Protein AF-A0A5Q4GPG6-F1 (afdb_monomer)

Nearest PDB structures (foldseek):
  8tpy-assembly1_D  TM=3.094E-01  e=1.870E-01  Homo sapiens
  1d6n-assembly1_B  TM=3.369E-01  e=7.215E-01  Homo sapiens
  6acs-assembly1_A  TM=2.817E-01  e=6.021E+00  Acinetobacter baumannii

Solvent-accessible surface area (backbone atoms only — not compa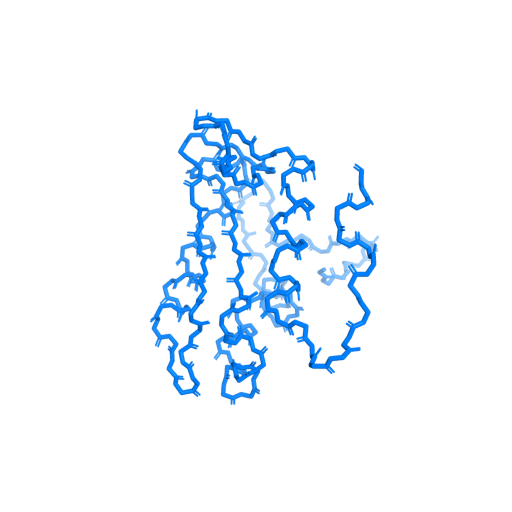rable to full-atom values): 8303 Å² total; per-residue (Å²): 120,60,69,34,98,87,71,44,74,45,65,49,46,42,91,88,78,66,51,67,35,61,68,47,46,51,50,36,45,78,74,68,34,61,54,55,51,47,69,79,39,33,81,75,50,26,77,81,38,45,62,67,47,75,47,50,37,10,72,48,24,80,79,56,56,41,64,57,49,53,57,38,48,59,47,42,73,66,36,61,79,44,52,28,64,58,47,79,45,72,36,86,82,26,39,65,88,39,73,38,72,22,93,89,43,87,96,37,68,43,48,74,68,55,50,50,50,51,52,50,49,56,51,62,78,66,53,60,91,88,59,88,64,83,66,69,89,71,127

Secondary structure (DSSP, 8-state):
-PBPTTSSBPPSB-TTT--B-HHHHHHHHHHT-HHHHHHHHHHHHHHHHTTT-EEEEETT-TT-THHHHHHHHHHHHH--SS----EEEEETT--TT---B-SSSTTSBPPHHHHHHHHHHHHHHTPPTT---TTTT--

Structure (mmCIF, N/CA/C/O backbone):
data_AF-A0A5Q4GPG6-F1
#
_entry.id   AF-A0A5Q4GPG6-F1
#
loop_
_atom_site.group_PDB
_atom_site.id
_atom_site.type_symbol
_atom_site.label_atom_id
_atom_site.label_alt_id
_atom_site.label_comp_id
_atom_site.label_asym_id
_atom_site.label_entity_id
_atom_site.label_seq_id
_atom_site.pdbx_PDB_ins_code
_atom_site.Cartn_x
_atom_site.Cartn_y
_atom_site.Cartn_z
_atom_site.occupancy
_atom_site.B_iso_or_equiv
_atom_site.auth_seq_id
_atom_site.auth_comp_id
_atom_site.auth_asym_id
_atom_site.auth_atom_id
_atom_site.pdbx_PDB_model_num
ATOM 1 N N . GLY A 1 1 ? -15.972 -6.611 5.779 1.00 84.06 1 GLY A N 1
ATOM 2 C CA . GLY A 1 1 ? -15.976 -7.118 7.164 1.00 84.06 1 GLY A CA 1
ATOM 3 C C . GLY A 1 1 ? -17.121 -8.089 7.374 1.00 84.06 1 GLY A C 1
ATOM 4 O O . GLY A 1 1 ? -17.923 -8.236 6.453 1.00 84.06 1 GLY A O 1
ATOM 5 N N . PRO A 1 2 ? -17.203 -8.740 8.542 1.00 95.31 2 PRO A N 1
ATOM 6 C CA . PRO A 1 2 ? -18.364 -9.547 8.889 1.00 95.31 2 PRO A CA 1
ATOM 7 C C . PRO A 1 2 ? -19.614 -8.656 8.950 1.00 95.31 2 PRO A C 1
ATOM 9 O O . PRO A 1 2 ? -19.525 -7.459 9.234 1.00 95.31 2 PRO A O 1
ATOM 12 N N . VAL A 1 3 ? -20.772 -9.231 8.635 1.00 95.12 3 VAL A N 1
ATOM 13 C CA . VAL A 1 3 ? -22.070 -8.546 8.719 1.00 95.12 3 VAL A CA 1
ATOM 14 C C . VAL A 1 3 ? -22.633 -8.766 10.125 1.00 95.12 3 VAL A C 1
ATOM 16 O O . VAL A 1 3 ? -22.530 -9.867 10.667 1.00 95.12 3 VAL A O 1
ATOM 19 N N . GLY A 1 4 ? -23.149 -7.708 10.745 1.00 93.56 4 GLY A N 1
ATOM 20 C CA . GLY A 1 4 ? -23.811 -7.749 12.044 1.00 93.56 4 GLY A CA 1
ATOM 21 C C . GLY A 1 4 ? -25.232 -8.306 11.957 1.00 93.56 4 GLY A C 1
ATOM 22 O O . GLY A 1 4 ? -25.798 -8.457 10.874 1.00 93.56 4 GLY A O 1
ATOM 23 N N . ASP A 1 5 ? -25.826 -8.583 13.116 1.00 94.12 5 ASP A N 1
ATOM 24 C CA . ASP A 1 5 ? -27.183 -9.143 13.210 1.00 94.12 5 ASP A CA 1
ATOM 25 C C . ASP A 1 5 ? -28.267 -8.182 12.685 1.00 94.12 5 ASP A C 1
ATOM 27 O O . ASP A 1 5 ? -29.369 -8.602 12.338 1.00 94.12 5 ASP A O 1
ATOM 31 N N . ASP A 1 6 ? -27.950 -6.889 12.597 1.00 94.31 6 ASP A N 1
ATOM 32 C CA . ASP A 1 6 ? -28.794 -5.834 12.033 1.00 94.31 6 ASP A CA 1
ATOM 33 C C . ASP A 1 6 ? -28.669 -5.697 10.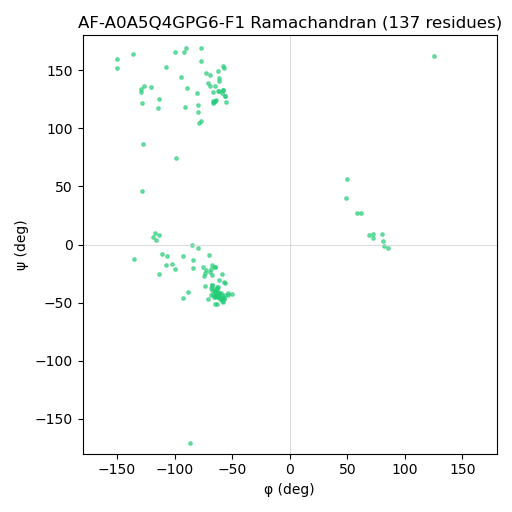502 1.00 94.31 6 ASP A C 1
ATOM 35 O O . ASP A 1 6 ? -29.343 -4.863 9.894 1.00 94.31 6 ASP A O 1
ATOM 39 N N . GLY A 1 7 ? -27.823 -6.517 9.871 1.00 96.25 7 GLY A N 1
ATOM 40 C CA . GLY A 1 7 ? -27.557 -6.502 8.434 1.00 96.25 7 GLY A CA 1
ATOM 41 C C . GLY A 1 7 ? -26.538 -5.453 7.975 1.00 96.25 7 GLY A C 1
ATOM 42 O O . GLY A 1 7 ? -26.227 -5.408 6.783 1.00 96.25 7 GLY A O 1
ATOM 43 N N . TYR A 1 8 ? -25.989 -4.634 8.877 1.00 95.62 8 TYR A N 1
ATOM 44 C CA . TYR A 1 8 ? -24.942 -3.656 8.564 1.00 95.62 8 TYR A CA 1
ATOM 45 C C . TYR A 1 8 ? -23.539 -4.246 8.776 1.00 95.62 8 TYR A C 1
ATOM 47 O O . TYR A 1 8 ? -23.392 -5.304 9.388 1.00 95.62 8 TYR A O 1
ATOM 55 N N . PRO A 1 9 ? -22.463 -3.612 8.266 1.00 95.00 9 PRO A N 1
ATOM 56 C CA . PRO A 1 9 ? -21.107 -4.024 8.609 1.00 95.00 9 PRO A CA 1
ATOM 57 C C . PRO A 1 9 ? -20.906 -4.004 10.125 1.00 95.00 9 PRO A C 1
ATOM 59 O O . PRO A 1 9 ? -21.161 -2.989 10.773 1.00 95.00 9 PRO A O 1
ATOM 62 N N . ARG A 1 10 ? -20.417 -5.113 10.684 1.00 95.25 10 ARG A N 1
ATOM 63 C CA . ARG A 1 10 ? -20.100 -5.181 12.108 1.00 95.25 10 ARG A CA 1
ATOM 64 C C . ARG A 1 10 ? -18.963 -4.187 12.409 1.00 95.25 10 ARG A C 1
ATOM 66 O O . ARG A 1 10 ? -17.921 -4.259 11.745 1.00 95.25 10 ARG A O 1
ATOM 73 N N . PRO A 1 11 ? -19.143 -3.246 13.352 1.00 94.69 11 PRO A N 1
ATOM 74 C CA . PRO A 1 11 ? -18.125 -2.251 13.661 1.00 94.69 11 PRO A CA 1
ATOM 75 C C . PRO A 1 11 ? -1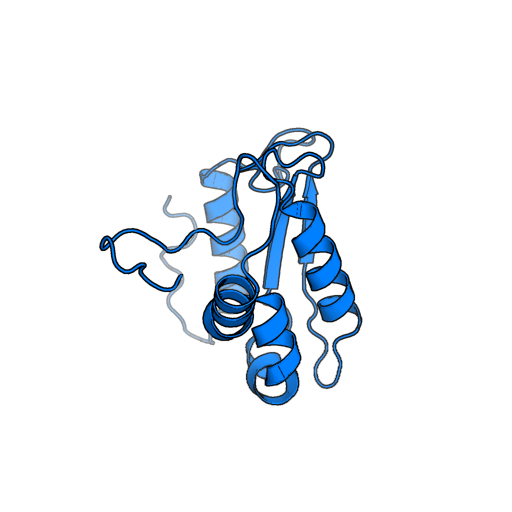6.924 -2.907 14.351 1.00 94.69 11 PRO A C 1
ATOM 77 O O . PRO A 1 11 ? -17.082 -3.726 15.250 1.00 94.69 11 PRO A O 1
ATOM 80 N N . ILE A 1 12 ? -15.710 -2.526 13.950 1.00 95.62 12 ILE A N 1
ATOM 81 C CA . ILE A 1 12 ? -14.460 -3.038 14.540 1.00 95.62 12 ILE A CA 1
ATOM 82 C C . ILE A 1 12 ? -14.165 -2.428 15.921 1.00 95.62 12 ILE A C 1
ATOM 84 O O . ILE A 1 12 ? -13.409 -2.994 16.707 1.00 95.62 12 ILE A O 1
ATOM 88 N N . TRP A 1 13 ? -14.776 -1.292 16.254 1.00 95.56 13 TRP A N 1
ATOM 89 C CA . TRP A 1 13 ? -14.732 -0.717 17.594 1.00 95.56 13 TRP A CA 1
ATOM 90 C C . TRP A 1 13 ? -16.006 0.075 17.893 1.00 95.56 13 TRP A C 1
ATOM 92 O O . TRP A 1 13 ? -16.717 0.522 16.994 1.00 95.56 13 TRP A O 1
ATOM 102 N N . ASN A 1 14 ? -16.284 0.288 19.174 1.00 95.56 14 ASN A N 1
ATOM 103 C CA . ASN A 1 14 ? -17.333 1.192 19.623 1.00 95.56 14 ASN A CA 1
ATOM 104 C C . ASN A 1 14 ? -16.831 2.645 19.562 1.00 95.56 14 ASN A C 1
ATOM 106 O O . ASN A 1 14 ? -15.860 2.991 20.232 1.00 95.56 14 ASN A O 1
ATOM 110 N N . HIS A 1 15 ? -17.487 3.500 18.775 1.00 92.81 15 HIS A N 1
ATOM 111 C CA . HIS A 1 15 ? -17.036 4.877 18.530 1.00 92.81 15 HIS A CA 1
ATOM 112 C C . HIS A 1 15 ? -17.124 5.798 19.762 1.00 92.81 15 HIS A C 1
ATOM 114 O O . HIS A 1 15 ? -16.442 6.817 19.800 1.00 92.81 15 HIS A O 1
ATOM 120 N N . GLU A 1 16 ? -17.945 5.457 20.758 1.00 96.19 16 GLU A N 1
ATOM 121 C CA . GLU A 1 16 ? -18.108 6.240 21.988 1.00 96.19 16 GLU A CA 1
ATOM 122 C C . GLU A 1 16 ? -17.094 5.836 23.062 1.00 96.19 16 GLU A C 1
ATOM 124 O O . GLU A 1 16 ? -16.553 6.686 23.766 1.00 96.19 16 GLU A O 1
ATOM 129 N N . THR A 1 17 ? -16.834 4.533 23.204 1.00 97.00 17 THR A N 1
ATOM 130 C CA . THR A 1 17 ? -16.002 3.990 24.290 1.00 97.00 17 THR A CA 1
ATOM 131 C C . THR A 1 17 ? -14.585 3.631 23.854 1.00 97.00 17 THR A C 1
ATOM 133 O O . THR A 1 17 ? -13.718 3.434 24.703 1.00 97.00 17 THR A O 1
ATOM 136 N N . GLY A 1 18 ? -14.343 3.504 22.548 1.00 95.19 18 GLY A N 1
ATOM 137 C CA . GLY A 1 18 ? -13.078 3.036 21.982 1.00 95.19 18 GLY A CA 1
ATOM 138 C C . GLY A 1 18 ? -12.815 1.537 22.171 1.00 95.19 18 GLY A C 1
ATOM 139 O O . GLY A 1 18 ? -11.732 1.065 21.830 1.00 95.19 18 GLY A O 1
ATOM 140 N N . VAL A 1 19 ? -13.766 0.768 22.716 1.00 97.81 19 VAL A N 1
ATOM 141 C CA . VAL A 1 19 ? -13.604 -0.683 22.893 1.00 97.81 19 VAL A CA 1
ATOM 142 C C . VAL A 1 19 ? -13.539 -1.364 21.528 1.00 97.81 19 VAL A C 1
ATOM 144 O O . VAL A 1 19 ? -14.465 -1.241 20.732 1.00 97.81 19 VAL A O 1
ATOM 147 N N . ILE A 1 20 ? -12.457 -2.102 21.281 1.00 97.06 20 ILE A N 1
ATOM 148 C CA . ILE A 1 20 ? -12.237 -2.867 20.048 1.00 97.06 20 ILE A CA 1
ATOM 149 C C . ILE A 1 20 ? -13.004 -4.191 20.115 1.00 97.06 20 ILE A C 1
ATOM 151 O O . ILE A 1 20 ? -12.852 -4.954 21.073 1.00 97.06 20 ILE A O 1
ATOM 155 N N . ASP A 1 21 ? -13.768 -4.491 19.067 1.00 96.81 21 ASP A N 1
ATOM 156 C CA . ASP A 1 21 ? -14.306 -5.823 18.809 1.00 96.81 21 ASP A CA 1
ATOM 157 C C . ASP A 1 21 ? -13.204 -6.697 18.196 1.00 96.81 21 ASP A C 1
ATOM 159 O O . ASP A 1 21 ? -12.832 -6.570 17.025 1.00 96.81 21 ASP A O 1
ATOM 163 N N . ARG A 1 22 ? -12.662 -7.593 19.025 1.00 96.94 22 ARG A N 1
ATOM 164 C CA . ARG A 1 22 ? -11.558 -8.476 18.639 1.00 96.94 22 ARG A CA 1
ATOM 165 C C . ARG A 1 22 ? -11.956 -9.501 17.587 1.00 96.94 22 ARG A C 1
ATOM 167 O O . ARG A 1 22 ? -11.131 -9.791 16.733 1.00 96.94 22 ARG A O 1
ATOM 174 N N . GLU A 1 23 ? -13.186 -10.006 17.619 1.00 96.44 23 GLU A N 1
ATOM 175 C CA . GLU A 1 23 ? -13.643 -10.991 16.634 1.00 96.44 23 GLU A CA 1
ATOM 176 C C . GLU A 1 23 ? -13.725 -10.337 15.250 1.00 96.44 23 GLU A C 1
ATOM 178 O O . GLU A 1 23 ? -13.242 -10.880 14.256 1.00 96.44 23 GLU A O 1
ATOM 183 N N . THR A 1 24 ? -14.249 -9.108 15.190 1.00 97.06 24 THR A N 1
ATOM 184 C CA . THR A 1 24 ? -14.251 -8.323 13.951 1.00 97.06 24 THR A CA 1
ATOM 185 C C . THR A 1 24 ? -12.831 -8.020 13.474 1.00 97.06 24 THR A C 1
ATOM 187 O O . THR A 1 24 ? -12.541 -8.187 12.290 1.00 97.06 24 THR A O 1
ATOM 190 N N . ALA A 1 25 ? -11.932 -7.602 14.369 1.00 96.56 25 ALA A N 1
ATOM 191 C CA . ALA A 1 25 ? -10.542 -7.324 14.011 1.00 96.56 25 ALA A CA 1
ATOM 192 C C . ALA A 1 25 ? -9.811 -8.573 13.479 1.00 96.56 25 ALA A C 1
ATOM 194 O O . ALA A 1 25 ? -9.098 -8.488 12.479 1.00 96.56 25 ALA A O 1
ATOM 195 N N . GLU A 1 26 ? -10.016 -9.737 14.100 1.00 97.12 26 GLU A N 1
ATOM 196 C CA . GLU A 1 26 ? -9.451 -11.017 13.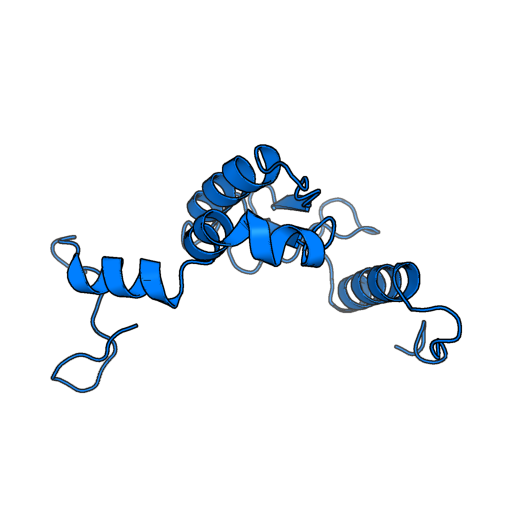657 1.00 97.12 26 GLU A CA 1
ATOM 197 C C . GLU A 1 26 ? -9.992 -11.432 12.288 1.00 97.12 26 GLU A C 1
ATOM 199 O O . GLU A 1 26 ? -9.202 -11.773 11.409 1.00 97.12 26 GLU A O 1
ATOM 204 N N . TYR A 1 27 ? -11.299 -11.283 12.053 1.00 97.12 27 TYR A N 1
ATOM 205 C CA . TYR A 1 27 ? -11.883 -11.506 10.730 1.00 97.12 27 TYR A CA 1
ATOM 206 C C . TYR A 1 27 ? -11.216 -10.616 9.673 1.00 97.12 27 TYR A C 1
ATOM 208 O O . TYR A 1 27 ? -10.871 -11.066 8.582 1.00 97.12 27 TYR A O 1
ATOM 216 N N . TRP A 1 28 ? -11.024 -9.326 9.961 1.00 96.50 28 TRP A N 1
ATOM 217 C CA . TRP A 1 28 ? -10.386 -8.422 9.002 1.00 96.50 28 TRP A CA 1
ATOM 218 C C . TRP A 1 28 ? -8.931 -8.802 8.738 1.00 96.50 28 TRP A C 1
ATOM 220 O O . TRP A 1 28 ? -8.522 -8.801 7.578 1.00 96.50 28 TRP A O 1
ATOM 230 N N . ARG A 1 29 ? -8.184 -9.194 9.776 1.00 96.00 29 ARG A N 1
ATOM 231 C CA . ARG A 1 29 ? -6.819 -9.712 9.631 1.00 96.00 29 ARG A CA 1
ATOM 232 C C . ARG A 1 29 ? -6.778 -10.921 8.696 1.00 96.00 29 ARG A C 1
ATOM 234 O O . ARG A 1 29 ? -5.946 -10.974 7.802 1.00 96.00 29 ARG A O 1
ATOM 241 N N . GLU A 1 30 ? -7.682 -11.876 8.880 1.00 96.44 30 GLU A N 1
ATOM 242 C CA . GLU A 1 30 ? -7.681 -13.134 8.122 1.00 96.44 30 GLU A CA 1
ATOM 243 C C . GLU A 1 30 ? -8.173 -12.978 6.677 1.00 96.44 30 GLU A C 1
ATOM 245 O O . GLU A 1 30 ? -7.765 -13.744 5.803 1.00 96.44 30 GLU A O 1
ATOM 250 N N . HIS A 1 31 ? -9.023 -11.983 6.402 1.00 95.56 31 HIS A N 1
ATOM 251 C CA . HIS A 1 31 ? -9.698 -11.854 5.107 1.00 95.56 31 HIS A CA 1
ATOM 252 C C . HIS A 1 31 ? -9.290 -10.641 4.262 1.00 95.56 31 HIS A C 1
ATOM 254 O O . HIS A 1 31 ? -9.462 -10.684 3.043 1.00 95.56 31 HIS A O 1
ATOM 260 N N . PHE A 1 32 ? -8.798 -9.558 4.867 1.00 95.00 32 PHE A N 1
ATOM 261 C CA . PHE A 1 32 ? -8.594 -8.277 4.176 1.00 95.00 32 PHE A CA 1
ATOM 262 C C . PHE A 1 32 ? -7.251 -7.596 4.465 1.00 95.00 32 PHE A C 1
ATOM 264 O O . PHE A 1 32 ? -6.905 -6.645 3.766 1.00 95.00 32 PHE A O 1
ATOM 271 N N . ASP A 1 33 ? -6.490 -8.045 5.464 1.00 96.44 33 ASP A N 1
ATOM 272 C CA . ASP A 1 33 ? -5.182 -7.468 5.770 1.00 96.44 33 ASP A CA 1
ATOM 273 C C . ASP A 1 33 ? -4.124 -7.954 4.767 1.00 96.44 33 ASP A C 1
ATOM 275 O O . ASP A 1 33 ? -3.655 -9.097 4.799 1.00 96.44 33 ASP A O 1
ATOM 279 N N . LEU A 1 34 ? -3.741 -7.048 3.863 1.00 95.94 34 LEU A N 1
ATOM 280 C CA . LEU A 1 34 ? -2.714 -7.287 2.854 1.00 95.94 34 LEU A CA 1
ATOM 281 C C . LEU A 1 34 ? -1.360 -7.639 3.481 1.00 95.94 34 LEU A C 1
ATOM 283 O O . LEU A 1 34 ? -0.681 -8.536 2.986 1.00 95.94 34 LEU A O 1
ATOM 287 N N . HIS A 1 35 ? -0.960 -6.954 4.553 1.00 96.94 35 HIS A N 1
ATOM 288 C CA . HIS A 1 35 ? 0.322 -7.207 5.203 1.00 96.94 35 HIS A CA 1
ATOM 289 C C . HIS A 1 35 ? 0.337 -8.602 5.828 1.00 96.94 35 HIS A C 1
ATOM 291 O O . HIS A 1 35 ? 1.286 -9.357 5.603 1.00 96.94 35 HIS A O 1
ATOM 297 N N . HIS A 1 36 ? -0.734 -8.986 6.528 1.00 97.69 36 HIS A N 1
ATOM 298 C CA . HIS A 1 36 ? -0.872 -10.346 7.045 1.00 97.69 36 HIS A CA 1
ATOM 299 C C . HIS A 1 36 ? -0.795 -11.384 5.917 1.00 97.69 36 HIS A C 1
ATOM 301 O O . HIS A 1 36 ? 0.020 -12.303 5.989 1.00 97.69 36 HIS A O 1
ATOM 307 N N . HIS A 1 37 ? -1.562 -11.202 4.838 1.00 97.31 37 HIS A N 1
ATOM 308 C CA . HIS A 1 37 ? -1.572 -12.133 3.709 1.00 97.31 37 HIS A CA 1
ATOM 309 C C . HIS A 1 37 ? -0.192 -12.288 3.055 1.00 97.31 37 HIS A C 1
ATOM 311 O O . HIS A 1 37 ? 0.251 -13.406 2.786 1.00 97.31 37 HIS A O 1
ATOM 317 N N . LEU A 1 38 ? 0.505 -11.175 2.807 1.00 97.25 38 LEU A N 1
ATOM 318 C CA . LEU A 1 38 ? 1.837 -11.206 2.211 1.00 97.25 38 LEU A CA 1
ATOM 319 C C . LEU A 1 38 ? 2.830 -11.936 3.114 1.00 97.25 38 LEU A C 1
ATOM 321 O O . LEU A 1 38 ? 3.560 -12.797 2.629 1.00 97.25 38 LEU A O 1
ATOM 325 N N . ARG A 1 39 ? 2.814 -11.651 4.418 1.00 96.38 39 ARG A N 1
ATOM 326 C CA . ARG A 1 39 ? 3.736 -12.255 5.381 1.00 96.38 39 ARG A CA 1
ATOM 327 C C . ARG A 1 39 ? 3.552 -13.765 5.512 1.00 96.38 39 ARG A C 1
ATOM 329 O O . ARG A 1 39 ? 4.537 -14.496 5.505 1.00 96.38 39 ARG A O 1
ATOM 336 N N . GLU A 1 40 ? 2.311 -14.241 5.596 1.00 97.31 40 GLU A N 1
ATOM 337 C CA . GLU A 1 40 ? 2.025 -15.674 5.762 1.00 97.31 40 GLU A CA 1
ATOM 338 C C . GLU A 1 40 ? 2.272 -16.489 4.479 1.00 97.31 40 GLU A C 1
ATOM 340 O O . GLU A 1 40 ? 2.512 -17.696 4.535 1.00 97.31 40 GLU A O 1
ATOM 345 N N . HIS A 1 41 ? 2.215 -15.855 3.303 1.00 97.25 41 HIS A N 1
ATOM 346 C CA . HIS A 1 41 ? 2.243 -16.564 2.020 1.00 97.25 41 HIS A CA 1
ATOM 347 C C . HIS A 1 41 ? 3.432 -16.221 1.121 1.00 97.25 41 HIS A C 1
ATOM 349 O O . HIS A 1 41 ? 3.485 -16.713 -0.012 1.00 97.25 41 HIS A O 1
ATOM 355 N N . TRP A 1 42 ? 4.392 -15.427 1.603 1.00 97.94 42 TRP A N 1
ATOM 356 C CA . TRP A 1 42 ? 5.487 -14.893 0.791 1.00 97.94 42 TRP A CA 1
ATOM 357 C C . TRP A 1 42 ? 6.278 -15.959 0.031 1.00 97.94 42 TRP A C 1
ATOM 359 O O . TRP A 1 42 ? 6.548 -15.793 -1.152 1.00 97.94 42 TRP A O 1
ATOM 369 N N . SER A 1 43 ? 6.572 -17.101 0.654 1.00 97.00 43 SER A N 1
ATOM 370 C CA . SER A 1 43 ? 7.304 -18.199 -0.001 1.00 97.00 43 SER A CA 1
ATOM 371 C C . SER A 1 43 ? 6.611 -18.732 -1.262 1.00 97.00 43 SER A C 1
ATOM 373 O O . SER A 1 43 ? 7.265 -19.265 -2.156 1.00 97.00 43 SER A O 1
ATOM 375 N N . ARG A 1 44 ? 5.284 -18.578 -1.353 1.00 97.69 44 ARG A N 1
ATOM 376 C CA . ARG A 1 44 ? 4.479 -18.985 -2.507 1.00 97.69 44 ARG A CA 1
ATOM 377 C C . ARG A 1 44 ? 4.298 -17.856 -3.518 1.00 97.69 44 ARG A C 1
ATOM 379 O O . ARG A 1 44 ? 4.404 -18.110 -4.710 1.00 97.69 44 ARG A O 1
ATOM 386 N N . ILE A 1 45 ? 3.972 -16.647 -3.059 1.00 97.50 45 ILE A N 1
ATOM 387 C CA . ILE A 1 45 ? 3.554 -15.531 -3.935 1.00 97.50 45 ILE A CA 1
ATOM 388 C C . ILE A 1 45 ? 4.677 -14.532 -4.234 1.00 97.50 45 ILE A C 1
ATOM 390 O O . ILE A 1 45 ? 4.617 -13.816 -5.228 1.00 97.50 45 ILE A O 1
ATOM 394 N N . GLY A 1 46 ? 5.717 -14.490 -3.405 1.00 97.94 46 GLY A N 1
ATOM 395 C CA . GLY A 1 46 ? 6.881 -13.621 -3.561 1.00 97.94 46 GLY A CA 1
ATOM 396 C C . GLY A 1 46 ? 7.560 -13.747 -4.929 1.00 97.94 46 GLY A C 1
ATOM 397 O O . GLY A 1 46 ? 7.837 -12.711 -5.538 1.00 97.94 46 GLY A O 1
ATOM 398 N N . PRO A 1 47 ? 7.758 -14.962 -5.487 1.00 97.62 47 PRO A N 1
ATOM 399 C CA . PRO A 1 47 ? 8.284 -15.126 -6.847 1.00 97.62 47 PRO A CA 1
ATOM 400 C C . PRO A 1 47 ? 7.462 -14.407 -7.922 1.00 97.62 47 PRO A C 1
ATOM 402 O O . PRO A 1 47 ? 8.024 -13.887 -8.885 1.00 97.62 47 PRO A O 1
ATOM 405 N N . ASP A 1 48 ? 6.146 -14.314 -7.733 1.00 96.75 48 ASP A N 1
ATOM 406 C CA . ASP A 1 48 ? 5.252 -13.627 -8.661 1.00 96.75 48 ASP A CA 1
ATOM 407 C C . ASP A 1 48 ? 5.190 -12.117 -8.418 1.00 96.75 48 ASP A C 1
ATOM 409 O O . ASP A 1 48 ? 4.807 -11.380 -9.328 1.00 96.75 48 ASP A O 1
ATOM 413 N N . LEU A 1 49 ? 5.562 -11.639 -7.229 1.00 97.06 49 LEU A N 1
ATOM 414 C CA . LEU A 1 49 ? 5.430 -10.236 -6.819 1.00 97.06 49 LEU A CA 1
ATOM 415 C C . LEU A 1 49 ? 6.753 -9.466 -6.765 1.00 97.06 49 LEU A C 1
ATOM 417 O O . LEU A 1 49 ? 6.725 -8.239 -6.668 1.00 97.06 49 LEU A O 1
ATOM 421 N N . THR A 1 50 ? 7.896 -10.144 -6.877 1.00 96.75 50 THR A N 1
ATOM 422 C CA . THR A 1 50 ? 9.213 -9.497 -6.814 1.00 96.75 50 THR A CA 1
ATOM 423 C C . THR A 1 50 ? 9.358 -8.367 -7.851 1.00 96.75 50 THR A C 1
ATOM 425 O O . THR A 1 50 ? 9.141 -8.531 -9.061 1.00 96.75 50 THR A O 1
ATOM 428 N N . GLY A 1 51 ? 9.664 -7.167 -7.356 1.00 95.81 51 GLY A N 1
ATOM 429 C CA . GLY A 1 51 ? 9.771 -5.930 -8.127 1.00 95.81 51 GLY A CA 1
ATOM 430 C C . GLY A 1 51 ? 8.444 -5.343 -8.622 1.00 95.81 51 GLY A C 1
ATOM 431 O O . GLY A 1 51 ? 8.478 -4.464 -9.482 1.00 95.81 51 GLY A O 1
ATOM 432 N N . LYS A 1 52 ? 7.288 -5.862 -8.182 1.00 95.88 52 LYS A N 1
ATOM 433 C CA . LYS A 1 52 ? 5.960 -5.471 -8.697 1.00 95.88 52 LYS A CA 1
ATOM 434 C C . LYS A 1 52 ? 5.097 -4.695 -7.704 1.00 95.88 52 LYS A C 1
ATOM 436 O O . LYS A 1 52 ? 4.033 -4.220 -8.089 1.00 95.88 52 LYS A O 1
ATOM 441 N N . ILE A 1 53 ? 5.520 -4.576 -6.446 1.00 96.81 53 ILE A N 1
ATOM 442 C CA . ILE A 1 53 ? 4.775 -3.859 -5.404 1.00 96.81 53 ILE A CA 1
ATOM 443 C C . ILE A 1 53 ? 5.230 -2.399 -5.380 1.00 96.81 53 ILE A C 1
ATOM 445 O O . ILE A 1 53 ? 6.403 -2.115 -5.146 1.00 96.81 53 ILE A O 1
ATOM 449 N N . HIS A 1 54 ? 4.293 -1.494 -5.652 1.00 96.06 54 HIS A N 1
ATOM 450 C CA . HIS A 1 54 ? 4.485 -0.047 -5.652 1.00 96.06 54 HIS A CA 1
ATOM 451 C C . HIS A 1 54 ? 3.389 0.564 -4.774 1.00 96.06 54 HIS A C 1
ATOM 453 O O . HIS A 1 54 ? 2.207 0.330 -5.031 1.00 96.06 54 HIS A O 1
ATOM 459 N N . ILE A 1 55 ? 3.770 1.300 -3.734 1.00 96.81 55 ILE A N 1
ATOM 460 C CA . ILE A 1 55 ? 2.851 1.901 -2.763 1.00 96.81 55 ILE A CA 1
ATOM 461 C C . ILE A 1 55 ? 3.197 3.383 -2.627 1.00 96.81 55 ILE A C 1
ATOM 463 O O . ILE A 1 55 ? 4.365 3.726 -2.473 1.00 96.81 55 ILE A O 1
ATOM 467 N N . ALA A 1 56 ? 2.185 4.244 -2.656 1.00 96.88 56 ALA A N 1
ATOM 468 C CA . ALA A 1 56 ? 2.305 5.659 -2.330 1.00 96.88 56 ALA A CA 1
ATOM 469 C C . ALA A 1 56 ? 1.273 6.008 -1.252 1.00 96.88 56 ALA A C 1
ATOM 471 O O . ALA A 1 56 ? 0.130 5.551 -1.320 1.00 96.88 56 ALA A O 1
ATOM 472 N N . THR A 1 57 ? 1.681 6.778 -0.246 1.00 97.75 57 THR A N 1
ATOM 473 C CA . THR A 1 57 ? 0.796 7.289 0.810 1.00 97.75 57 THR A CA 1
ATOM 474 C C . THR A 1 57 ? 1.304 8.631 1.323 1.00 97.75 57 THR A C 1
ATOM 476 O O . THR A 1 57 ? 2.500 8.900 1.288 1.00 97.75 57 THR A O 1
ATOM 479 N N . GLY A 1 58 ? 0.424 9.497 1.816 1.00 97.19 58 GLY A N 1
ATOM 480 C CA . GLY A 1 58 ? 0.856 10.694 2.539 1.00 97.19 58 GLY A CA 1
ATOM 481 C C . GLY A 1 58 ? 1.405 10.348 3.926 1.00 97.19 58 GLY A C 1
ATOM 482 O O . GLY A 1 58 ? 0.917 9.413 4.554 1.00 97.19 58 GLY A O 1
ATOM 483 N N . ASP A 1 59 ? 2.392 11.101 4.429 1.00 96.31 59 ASP A N 1
ATOM 484 C CA . ASP A 1 59 ? 2.893 10.963 5.813 1.00 96.31 59 ASP A CA 1
ATOM 485 C C . ASP A 1 59 ? 1.993 11.661 6.859 1.00 96.31 59 ASP A C 1
ATOM 487 O O . ASP A 1 59 ? 2.251 11.586 8.061 1.00 96.31 59 ASP A O 1
ATOM 491 N N . MET A 1 60 ? 0.931 12.332 6.397 1.00 97.00 60 MET A N 1
ATOM 492 C CA . MET A 1 60 ? -0.152 12.907 7.197 1.00 97.00 60 MET A CA 1
ATOM 493 C C . MET A 1 60 ? -1.517 12.452 6.654 1.00 97.00 60 MET A C 1
ATOM 495 O O . MET A 1 60 ? -2.424 13.272 6.471 1.00 97.00 60 MET A O 1
ATOM 499 N N . ASP A 1 61 ? -1.668 11.158 6.356 1.00 97.56 61 ASP A N 1
ATOM 500 C CA . ASP A 1 61 ? -2.941 10.605 5.889 1.00 97.56 61 ASP A CA 1
ATOM 501 C C . ASP A 1 61 ? -4.049 10.863 6.929 1.00 97.56 61 ASP A C 1
ATOM 503 O O . ASP A 1 61 ? -3.892 10.645 8.132 1.00 97.56 61 ASP A O 1
ATOM 507 N N . SER A 1 62 ? -5.202 11.352 6.469 1.00 96.19 62 SER A N 1
ATOM 508 C CA . SER A 1 62 ? -6.303 11.752 7.354 1.00 96.19 62 SER A CA 1
ATOM 509 C C . SER A 1 62 ? -7.013 10.577 8.041 1.00 96.19 62 SER A C 1
ATOM 511 O O . SER A 1 62 ? -7.845 10.803 8.918 1.00 96.19 62 SER A O 1
ATOM 513 N N . TYR A 1 63 ? -6.704 9.343 7.643 1.00 94.25 63 TYR A N 1
ATOM 514 C CA . TYR A 1 63 ? -7.173 8.087 8.226 1.00 94.25 63 TYR A CA 1
ATOM 515 C C . TYR A 1 63 ? -6.045 7.281 8.889 1.00 94.25 63 TYR A C 1
ATOM 517 O O . TYR A 1 63 ? -6.290 6.151 9.311 1.00 94.25 63 TYR A O 1
ATOM 525 N N . TYR A 1 64 ? -4.841 7.850 9.023 1.00 94.38 64 TYR A N 1
ATOM 526 C CA . TYR A 1 64 ? -3.683 7.217 9.668 1.00 94.38 64 TYR A CA 1
ATOM 527 C C . TYR A 1 64 ? -3.205 5.922 8.981 1.00 94.38 64 TYR A C 1
ATOM 529 O O . TYR A 1 64 ? -2.663 5.015 9.626 1.00 94.38 64 TYR A O 1
ATOM 537 N N . LEU A 1 65 ? -3.451 5.789 7.672 1.00 95.12 65 LEU A N 1
ATOM 538 C CA . LEU A 1 65 ? -3.104 4.587 6.904 1.00 95.12 65 LEU A CA 1
ATOM 539 C C . LEU A 1 65 ? -1.592 4.403 6.732 1.00 95.12 65 LEU A C 1
ATOM 541 O O . LEU A 1 65 ? -1.131 3.269 6.584 1.00 95.12 65 LEU A O 1
ATOM 545 N N . GLU A 1 66 ? -0.810 5.480 6.821 1.00 97.12 66 GLU A N 1
ATOM 546 C CA . GLU A 1 66 ? 0.650 5.447 6.749 1.00 97.12 66 GLU A CA 1
ATOM 547 C C . GLU A 1 66 ? 1.254 4.535 7.817 1.00 97.12 66 GLU A C 1
ATOM 549 O O . GLU A 1 66 ? 2.237 3.848 7.555 1.00 97.12 66 GLU A O 1
ATOM 554 N N . LEU A 1 67 ? 0.617 4.432 8.991 1.00 97.12 67 LEU A N 1
ATOM 555 C CA . LEU A 1 67 ? 1.070 3.547 10.064 1.00 97.12 67 LEU A CA 1
ATOM 556 C C . LEU A 1 67 ? 1.037 2.072 9.654 1.00 97.12 67 LEU A C 1
ATOM 558 O O . LEU A 1 67 ? 1.919 1.304 10.041 1.00 97.12 67 LEU A O 1
ATOM 562 N N . ALA A 1 68 ? 0.035 1.666 8.871 1.00 96.44 68 ALA A N 1
ATOM 563 C CA . ALA A 1 68 ? -0.038 0.316 8.324 1.00 96.44 68 ALA A CA 1
ATOM 564 C C . ALA A 1 68 ? 0.974 0.121 7.186 1.00 96.44 68 ALA A C 1
ATOM 566 O O . ALA A 1 68 ? 1.574 -0.951 7.086 1.00 96.44 68 ALA A O 1
ATOM 567 N N . VAL A 1 69 ? 1.210 1.157 6.372 1.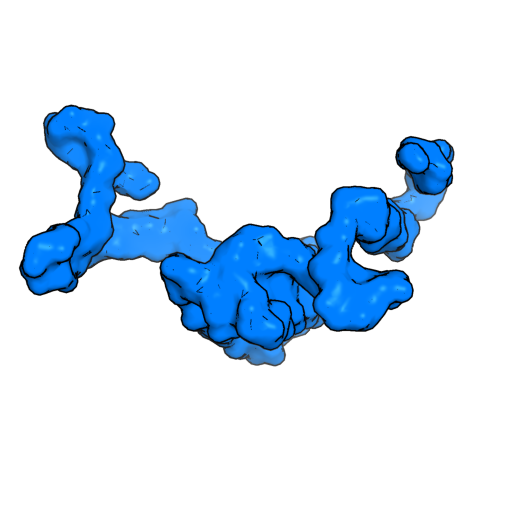00 97.94 69 VAL A N 1
ATOM 568 C CA . VAL A 1 69 ? 2.211 1.122 5.297 1.00 97.94 69 VAL A CA 1
ATOM 569 C C . VAL A 1 69 ? 3.628 0.988 5.861 1.00 97.94 69 VAL A C 1
ATOM 571 O O . VAL A 1 69 ? 4.360 0.142 5.360 1.00 97.94 69 VAL A O 1
ATOM 574 N N . TYR A 1 70 ? 3.981 1.666 6.962 1.00 98.25 70 TYR A N 1
ATOM 575 C CA . TYR A 1 70 ? 5.276 1.470 7.637 1.00 98.25 70 TYR A CA 1
ATOM 576 C C . TYR A 1 70 ? 5.496 0.008 8.042 1.00 98.25 70 TYR A C 1
ATOM 578 O O . TYR A 1 70 ? 6.569 -0.549 7.831 1.00 98.25 70 TYR A O 1
ATOM 586 N N . ARG A 1 71 ? 4.467 -0.651 8.592 1.00 98.12 71 ARG A N 1
ATOM 587 C CA . ARG A 1 71 ? 4.551 -2.075 8.967 1.00 98.12 71 ARG A CA 1
ATOM 588 C C . ARG A 1 71 ? 4.724 -2.986 7.764 1.00 98.12 71 ARG A C 1
ATOM 590 O O . ARG A 1 71 ? 5.440 -3.979 7.848 1.00 98.12 71 ARG A O 1
ATOM 597 N N . LEU A 1 72 ? 4.044 -2.665 6.670 1.00 98.25 72 LEU A N 1
ATOM 598 C CA . LEU A 1 72 ? 4.168 -3.414 5.433 1.00 98.25 72 LEU A CA 1
ATOM 599 C C . LEU A 1 72 ? 5.558 -3.226 4.809 1.00 98.25 72 LEU A C 1
ATOM 601 O O . LEU A 1 72 ? 6.162 -4.210 4.397 1.00 98.25 72 LEU A O 1
ATOM 605 N N . GLU A 1 73 ? 6.080 -2.002 4.776 1.00 98.50 73 GLU A N 1
ATOM 606 C CA . GLU A 1 73 ? 7.428 -1.697 4.289 1.00 98.50 73 GLU A CA 1
ATOM 607 C C . GLU A 1 73 ? 8.503 -2.420 5.109 1.00 98.50 73 GLU A C 1
ATOM 609 O O . GLU A 1 73 ? 9.328 -3.114 4.522 1.00 98.50 73 GLU A O 1
ATOM 614 N N . GLU A 1 74 ? 8.420 -2.385 6.449 1.00 98.44 74 GLU A N 1
ATOM 615 C CA . GLU A 1 74 ? 9.310 -3.146 7.347 1.00 98.44 74 GLU A CA 1
ATOM 616 C C . GLU A 1 74 ? 9.383 -4.633 6.951 1.00 98.44 74 GLU A C 1
ATOM 618 O O . GLU A 1 74 ? 10.459 -5.236 6.940 1.00 98.44 74 GLU A O 1
ATOM 623 N N . PHE A 1 75 ? 8.240 -5.239 6.614 1.00 98.31 75 PHE A N 1
ATOM 624 C CA . PHE A 1 75 ? 8.191 -6.618 6.135 1.00 98.31 75 PHE A CA 1
ATOM 625 C C . PHE A 1 75 ? 8.780 -6.774 4.725 1.00 98.31 75 PHE A C 1
ATOM 627 O O . PHE A 1 75 ? 9.561 -7.699 4.503 1.00 98.31 75 PHE A O 1
ATOM 634 N N . LEU A 1 76 ? 8.412 -5.911 3.774 1.00 98.44 76 LEU A N 1
ATOM 635 C CA . LEU A 1 76 ? 8.861 -6.003 2.380 1.00 98.44 76 LEU A CA 1
ATOM 636 C C . LEU A 1 76 ? 10.382 -5.834 2.253 1.00 98.44 76 LEU A C 1
ATOM 638 O O . LEU A 1 76 ? 11.000 -6.547 1.461 1.00 98.44 76 LEU A O 1
ATOM 642 N N . ASP A 1 77 ? 10.984 -4.963 3.061 1.00 98.31 77 ASP A N 1
ATOM 643 C CA . ASP A 1 77 ? 12.435 -4.761 3.123 1.00 98.31 77 ASP A CA 1
ATOM 644 C C . ASP A 1 77 ? 13.171 -5.975 3.702 1.00 98.31 77 ASP A C 1
ATOM 646 O O . ASP A 1 77 ? 14.278 -6.309 3.274 1.00 98.31 77 ASP A O 1
ATOM 650 N N . ALA A 1 78 ? 12.553 -6.659 4.669 1.00 97.88 78 ALA A N 1
ATOM 651 C CA . ALA A 1 78 ? 13.101 -7.860 5.293 1.00 97.88 78 ALA A CA 1
ATOM 652 C C . ALA A 1 78 ? 12.814 -9.147 4.501 1.00 97.88 78 ALA A C 1
ATOM 654 O O . ALA A 1 78 ? 13.396 -10.196 4.797 1.00 97.88 78 ALA A O 1
ATOM 655 N N . ALA A 1 79 ? 11.903 -9.098 3.528 1.00 97.56 79 ALA A N 1
ATOM 656 C CA . ALA A 1 79 ? 11.500 -10.259 2.755 1.00 97.56 79 ALA A CA 1
ATOM 657 C C . ALA A 1 79 ? 12.698 -10.834 1.983 1.00 97.56 79 ALA A C 1
ATOM 659 O O . ALA A 1 79 ? 13.431 -10.116 1.302 1.00 97.56 79 ALA A O 1
ATOM 660 N N . ALA A 1 80 ? 12.879 -12.148 2.073 1.00 95.88 80 ALA A N 1
ATOM 661 C CA . ALA A 1 80 ? 13.943 -12.882 1.402 1.00 95.88 80 ALA A CA 1
ATOM 662 C C . ALA A 1 80 ? 13.386 -14.164 0.775 1.00 95.88 80 ALA A C 1
ATOM 664 O O . ALA A 1 80 ? 12.281 -14.598 1.103 1.00 95.88 80 ALA A O 1
ATOM 665 N N . ASP A 1 81 ? 14.159 -14.749 -0.142 1.00 94.25 81 ASP A N 1
ATOM 666 C CA . ASP A 1 81 ? 13.826 -15.994 -0.844 1.00 94.25 81 ASP A CA 1
ATOM 667 C C . ASP A 1 81 ? 12.408 -16.018 -1.470 1.00 94.25 81 ASP A C 1
ATOM 669 O O . ASP A 1 81 ? 11.629 -16.937 -1.202 1.00 94.25 81 ASP A O 1
ATOM 673 N N . PRO A 1 82 ? 12.048 -15.048 -2.343 1.00 97.06 82 PRO A N 1
ATOM 674 C CA . PRO A 1 82 ? 12.891 -13.998 -2.933 1.00 97.06 82 PRO A CA 1
ATOM 675 C C . PRO A 1 82 ? 12.758 -12.629 -2.234 1.00 97.06 82 PRO A C 1
ATOM 677 O O . PRO A 1 82 ? 11.785 -12.400 -1.513 1.00 97.06 82 PRO A O 1
ATOM 680 N N . PRO A 1 83 ? 13.681 -11.676 -2.483 1.00 98.06 83 PRO A N 1
ATOM 681 C CA . PRO A 1 83 ? 13.485 -10.292 -2.061 1.00 98.06 83 PRO A CA 1
ATOM 682 C C . PRO A 1 83 ? 12.249 -9.667 -2.720 1.00 98.06 83 PRO A C 1
ATOM 684 O O . PRO A 1 83 ? 11.963 -9.920 -3.897 1.00 98.06 83 PRO A O 1
ATOM 687 N N . ALA A 1 84 ? 11.523 -8.824 -1.979 1.00 97.94 84 ALA A N 1
ATOM 688 C CA . ALA A 1 84 ? 10.340 -8.145 -2.510 1.00 97.94 84 ALA A CA 1
ATOM 689 C C . ALA A 1 84 ? 10.684 -7.110 -3.579 1.00 97.94 84 ALA A C 1
ATOM 691 O O . ALA A 1 84 ? 9.946 -6.989 -4.556 1.00 97.94 84 ALA A O 1
ATOM 692 N N . SER A 1 85 ? 11.796 -6.385 -3.414 1.00 97.00 85 SER A N 1
ATOM 693 C CA . SER A 1 85 ? 12.181 -5.270 -4.294 1.00 97.00 85 SER A CA 1
ATOM 694 C C . SER A 1 85 ? 11.021 -4.285 -4.519 1.00 97.00 85 SER A C 1
ATOM 696 O O . SER A 1 85 ? 10.781 -3.843 -5.641 1.00 97.00 85 SER A O 1
ATOM 698 N N . ALA A 1 86 ? 10.258 -4.007 -3.459 1.00 97.50 86 ALA A N 1
ATOM 699 C CA . ALA A 1 86 ? 9.120 -3.100 -3.499 1.00 97.50 86 ALA A CA 1
ATOM 700 C C . ALA A 1 86 ? 9.578 -1.633 -3.511 1.00 97.50 86 ALA A C 1
ATOM 702 O O . ALA A 1 86 ? 10.682 -1.313 -3.075 1.00 97.50 86 ALA A O 1
ATOM 703 N N . ARG A 1 87 ? 8.711 -0.741 -3.996 1.00 96.31 87 ARG A N 1
ATOM 704 C CA . ARG A 1 87 ? 8.864 0.711 -3.857 1.00 96.31 87 ARG A CA 1
ATOM 705 C C . ARG A 1 87 ? 7.749 1.234 -2.965 1.00 96.31 87 ARG A C 1
ATOM 707 O O . ARG A 1 87 ? 6.577 1.020 -3.274 1.00 96.31 87 ARG A O 1
ATOM 714 N N . VAL A 1 88 ? 8.116 1.947 -1.909 1.00 97.75 88 VAL A N 1
ATOM 715 C CA . VAL A 1 88 ? 7.180 2.670 -1.048 1.00 97.75 88 VAL A CA 1
ATOM 716 C C . VAL A 1 88 ? 7.551 4.147 -1.075 1.00 97.75 88 VAL A C 1
ATOM 718 O O . VAL A 1 88 ? 8.729 4.503 -1.056 1.00 97.75 88 VAL A O 1
ATOM 721 N N . GLU A 1 89 ? 6.551 5.008 -1.200 1.00 97.25 89 GLU A N 1
ATOM 722 C CA . GLU A 1 89 ? 6.725 6.449 -1.301 1.00 97.25 89 GLU A CA 1
ATOM 723 C C . GLU A 1 89 ? 5.831 7.176 -0.300 1.00 97.25 89 GLU A C 1
ATOM 725 O O . GLU A 1 89 ? 4.629 6.910 -0.221 1.00 97.25 89 GLU A O 1
ATOM 730 N N . TYR A 1 90 ? 6.428 8.116 0.437 1.00 97.62 90 TYR A N 1
ATOM 731 C CA . TYR A 1 90 ? 5.736 8.925 1.435 1.00 97.62 90 TYR A CA 1
ATOM 732 C C . TYR A 1 90 ? 5.693 10.39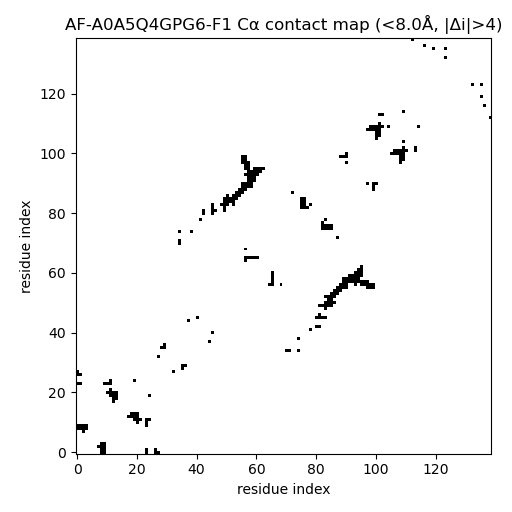6 1.027 1.00 97.62 90 TYR A C 1
ATOM 734 O O . TYR A 1 90 ? 6.725 11.068 0.939 1.00 97.62 90 TYR A O 1
ATOM 742 N N . GLY A 1 91 ? 4.484 10.911 0.827 1.00 96.62 91 GLY A N 1
ATOM 743 C CA . GLY A 1 91 ? 4.237 12.305 0.488 1.00 96.62 91 GLY A CA 1
ATOM 744 C C . GLY A 1 91 ? 4.308 13.193 1.724 1.00 96.62 91 GLY A C 1
ATOM 745 O O . GLY A 1 91 ? 3.453 13.106 2.606 1.00 96.62 91 GLY A O 1
ATOM 746 N N . ARG A 1 92 ? 5.300 14.088 1.786 1.00 95.94 92 ARG A N 1
ATOM 747 C CA . ARG A 1 92 ? 5.480 14.978 2.942 1.00 95.94 92 ARG A CA 1
ATOM 748 C C . ARG A 1 92 ? 4.345 15.983 3.085 1.00 95.94 92 ARG A C 1
ATOM 750 O O . ARG A 1 92 ? 4.172 16.862 2.243 1.00 95.94 92 ARG A O 1
ATOM 757 N N . ARG A 1 93 ? 3.674 15.947 4.232 1.00 95.62 93 ARG A N 1
ATOM 758 C CA . ARG A 1 93 ? 2.477 16.722 4.575 1.00 95.62 93 ARG A CA 1
ATOM 759 C C . ARG A 1 93 ? 1.299 16.482 3.628 1.00 95.62 93 ARG A C 1
ATOM 761 O O . ARG A 1 93 ? 0.467 17.375 3.471 1.00 95.62 93 ARG A O 1
ATOM 768 N N . GLN A 1 94 ? 1.240 15.310 3.004 1.00 97.25 94 GLN A N 1
ATOM 769 C CA . GLN A 1 94 ? 0.167 14.964 2.079 1.00 97.25 94 GLN A CA 1
ATOM 770 C C . GLN A 1 94 ? -0.950 14.190 2.793 1.00 97.25 94 GLN A C 1
ATOM 772 O O . GLN A 1 94 ? -0.652 13.428 3.718 1.00 97.25 94 GLN A O 1
ATOM 777 N N . PRO A 1 95 ? -2.224 14.404 2.411 1.00 96.62 95 PRO A N 1
ATOM 778 C CA . PRO A 1 95 ? -3.372 13.776 3.051 1.00 96.62 95 PRO A CA 1
ATOM 779 C C . PRO A 1 95 ? -3.682 12.400 2.445 1.00 96.62 95 PRO A C 1
ATOM 781 O O . PRO A 1 95 ? -2.948 11.869 1.610 1.00 96.62 95 PRO A O 1
ATOM 784 N N . HIS A 1 96 ? -4.831 11.851 2.842 1.00 96.38 96 HIS A N 1
ATOM 785 C CA . HIS A 1 96 ? -5.422 10.711 2.157 1.00 96.38 96 HIS A CA 1
ATOM 786 C C . HIS A 1 96 ? -5.661 11.000 0.671 1.00 96.38 96 HIS A C 1
ATOM 788 O O . HIS A 1 96 ? -5.907 12.144 0.285 1.00 96.38 96 HIS A O 1
ATOM 794 N N . CYS A 1 97 ? -5.639 9.939 -0.135 1.00 94.06 97 CYS A N 1
ATOM 795 C CA . CYS A 1 97 ? -5.707 9.965 -1.598 1.00 94.06 97 CYS A CA 1
ATOM 796 C C . CYS A 1 97 ? -4.483 10.551 -2.313 1.00 94.06 97 CYS A C 1
ATOM 798 O O . CYS A 1 97 ? -4.558 10.681 -3.530 1.00 94.06 97 CYS A O 1
ATOM 800 N N . TRP A 1 98 ? -3.377 10.854 -1.621 1.00 96.38 98 TRP A N 1
ATOM 801 C CA . TRP A 1 98 ? -2.150 11.253 -2.309 1.00 96.38 98 TRP A CA 1
ATOM 802 C C . TRP A 1 98 ? -1.590 10.108 -3.166 1.00 96.38 98 TRP A C 1
ATOM 804 O O . TRP A 1 98 ? -1.336 9.015 -2.658 1.00 96.38 98 TRP A O 1
ATOM 814 N N . LEU A 1 99 ? -1.411 10.352 -4.463 1.00 94.75 99 LEU A N 1
ATOM 815 C CA . LEU A 1 99 ? -1.120 9.329 -5.473 1.00 94.75 99 LEU A CA 1
ATOM 816 C C . LEU A 1 99 ? 0.375 9.096 -5.736 1.00 94.75 99 LEU A C 1
ATOM 818 O O . LEU A 1 99 ? 0.723 8.139 -6.430 1.00 94.75 99 LEU A O 1
ATOM 822 N N . GLY A 1 100 ? 1.248 9.950 -5.204 1.00 96.06 100 GLY A N 1
ATOM 823 C CA . GLY A 1 100 ? 2.681 9.955 -5.500 1.00 96.06 100 GLY A CA 1
ATOM 824 C C . GLY A 1 100 ? 3.166 11.320 -5.979 1.00 96.06 100 GLY A C 1
ATOM 825 O O . GLY A 1 100 ? 2.375 12.176 -6.386 1.00 96.06 100 GLY A O 1
ATOM 826 N N . GLU A 1 101 ? 4.474 11.532 -5.932 1.00 95.94 101 GLU A N 1
ATOM 827 C CA . GLU A 1 101 ? 5.114 12.718 -6.482 1.00 95.94 101 GLU A CA 1
ATOM 828 C C . GLU A 1 101 ? 5.066 12.664 -8.013 1.00 95.94 101 GLU A C 1
ATOM 830 O O . GLU A 1 101 ? 5.283 11.617 -8.632 1.00 95.94 101 GLU A O 1
ATOM 835 N N . SER A 1 102 ? 4.796 13.803 -8.647 1.00 96.19 102 SER A N 1
ATOM 836 C CA . SER A 1 102 ? 4.918 13.920 -10.093 1.00 96.19 102 SER A CA 1
ATOM 837 C C . SER A 1 102 ? 6.378 13.687 -10.522 1.00 96.19 102 SER A C 1
ATOM 839 O O . SER A 1 102 ? 7.291 14.314 -9.974 1.00 96.19 102 SER A O 1
ATOM 841 N N . PRO A 1 103 ? 6.621 12.839 -11.539 1.00 93.81 103 PRO A N 1
ATOM 842 C CA . PRO A 1 103 ? 7.966 12.634 -12.073 1.00 93.81 103 PRO A CA 1
ATOM 843 C C . PRO A 1 103 ? 8.511 13.881 -12.793 1.00 93.81 103 PRO A C 1
ATOM 845 O O . PRO A 1 103 ? 9.725 14.081 -12.833 1.00 93.81 103 PRO A O 1
ATOM 848 N N . ASP A 1 104 ? 7.626 14.734 -13.322 1.00 95.38 104 ASP A N 1
ATOM 849 C CA . ASP A 1 104 ? 7.985 15.881 -14.164 1.00 95.38 104 ASP A CA 1
ATOM 850 C C . ASP A 1 104 ? 7.822 17.240 -13.459 1.00 95.38 104 ASP A C 1
ATOM 852 O O . ASP A 1 104 ? 8.375 18.249 -13.912 1.00 95.38 104 ASP A O 1
ATOM 856 N N . ARG A 1 105 ? 7.067 17.296 -12.354 1.00 95.31 105 ARG A N 1
ATOM 857 C CA . ARG A 1 105 ? 6.751 18.517 -11.594 1.00 95.31 105 ARG A CA 1
ATOM 858 C C . ARG A 1 105 ? 7.090 18.333 -10.109 1.00 95.31 105 ARG A C 1
ATOM 860 O O . ARG A 1 105 ? 6.223 17.984 -9.312 1.00 95.31 105 ARG A O 1
ATOM 867 N N . PRO A 1 106 ? 8.346 18.599 -9.710 1.00 91.56 106 PRO A N 1
ATOM 868 C CA . PRO A 1 106 ? 8.767 18.462 -8.320 1.00 91.56 106 PRO A CA 1
ATOM 869 C C . PRO A 1 106 ? 7.938 19.329 -7.364 1.00 91.56 106 PRO A C 1
ATOM 871 O O . PRO A 1 106 ? 7.760 20.528 -7.583 1.00 91.56 106 PRO A O 1
ATOM 874 N N . GLY A 1 107 ? 7.492 18.730 -6.268 1.00 90.62 107 GLY A N 1
ATOM 875 C CA . GLY A 1 107 ? 6.624 19.313 -5.250 1.00 90.62 107 GLY A CA 1
ATOM 876 C C . GLY A 1 107 ? 5.131 19.220 -5.564 1.00 90.62 107 GLY A C 1
ATOM 877 O O . GLY A 1 107 ? 4.324 19.659 -4.741 1.00 90.62 107 GLY A O 1
ATOM 878 N N . GLU A 1 108 ? 4.756 18.683 -6.725 1.00 95.06 108 GLU A N 1
ATOM 879 C CA . GLU A 1 108 ? 3.3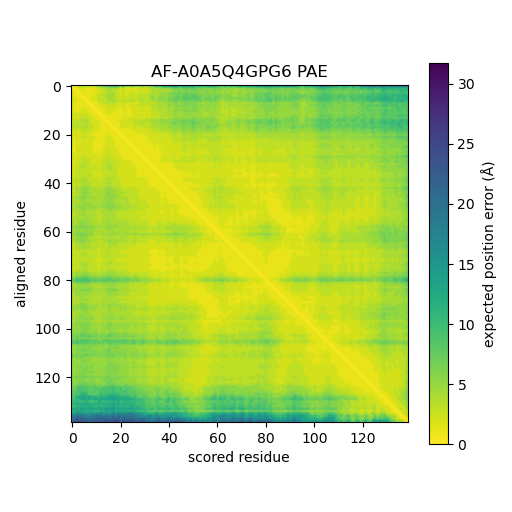68 18.461 -7.116 1.00 95.06 108 GLU A CA 1
ATOM 880 C C . GLU A 1 108 ? 3.013 16.975 -7.076 1.00 95.06 108 GLU A C 1
ATOM 882 O O . GLU A 1 108 ? 3.847 16.098 -7.284 1.00 95.06 108 GLU A O 1
ATOM 887 N N . GLU A 1 109 ? 1.734 16.696 -6.847 1.00 96.31 109 GLU A N 1
ATOM 888 C CA . GLU A 1 109 ? 1.194 15.350 -6.983 1.00 96.31 109 GLU A CA 1
ATOM 889 C C . GLU A 1 109 ? 1.165 14.915 -8.457 1.00 96.31 109 GLU A C 1
ATOM 891 O O . GLU A 1 109 ? 0.935 15.720 -9.374 1.00 96.31 109 GLU A O 1
ATOM 896 N N . ILE A 1 110 ? 1.379 13.619 -8.677 1.00 97.06 110 ILE A N 1
ATOM 897 C CA . ILE A 1 110 ? 1.216 12.983 -9.977 1.00 97.06 110 ILE A CA 1
ATOM 898 C C . ILE A 1 110 ? -0.218 13.165 -10.490 1.00 97.06 110 ILE A C 1
ATOM 900 O O . ILE A 1 110 ? -1.202 12.906 -9.798 1.00 97.06 110 ILE A O 1
ATOM 904 N N . ASN A 1 111 ? -0.363 13.606 -11.737 1.00 95.69 111 ASN A N 1
ATOM 905 C CA . ASN A 1 111 ? -1.671 13.679 -12.382 1.00 95.69 111 ASN A CA 1
ATOM 906 C C . ASN A 1 111 ? -1.995 12.370 -13.126 1.00 95.69 111 ASN A C 1
ATOM 908 O O . ASN A 1 111 ? -1.135 11.522 -13.354 1.00 95.69 111 ASN A O 1
ATOM 912 N N . TYR A 1 112 ? -3.244 12.205 -13.569 1.00 93.88 112 TYR A N 1
ATOM 913 C CA . TYR A 1 112 ? -3.658 10.974 -14.253 1.00 93.88 112 TYR A CA 1
ATOM 914 C C . TYR A 1 112 ? -2.905 10.680 -15.556 1.00 93.88 112 TYR A C 1
ATOM 916 O O . TYR A 1 112 ? -2.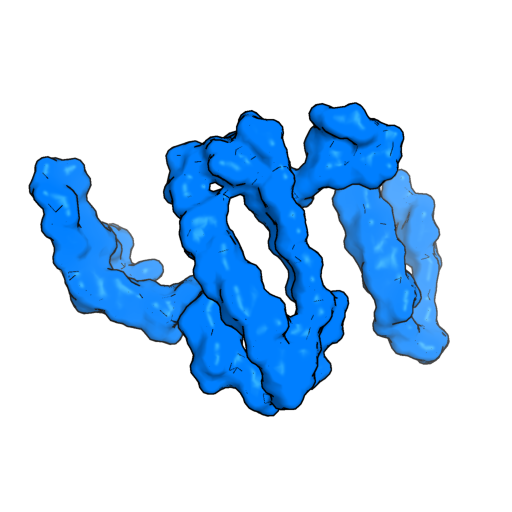735 9.510 -15.888 1.00 93.88 112 TYR A O 1
ATOM 924 N N . ARG A 1 113 ? -2.454 11.700 -16.299 1.00 93.56 113 ARG A N 1
ATOM 925 C CA . ARG A 1 113 ? -1.649 11.486 -17.512 1.00 93.56 113 ARG A CA 1
ATOM 926 C C . ARG A 1 113 ? -0.311 10.850 -17.143 1.00 93.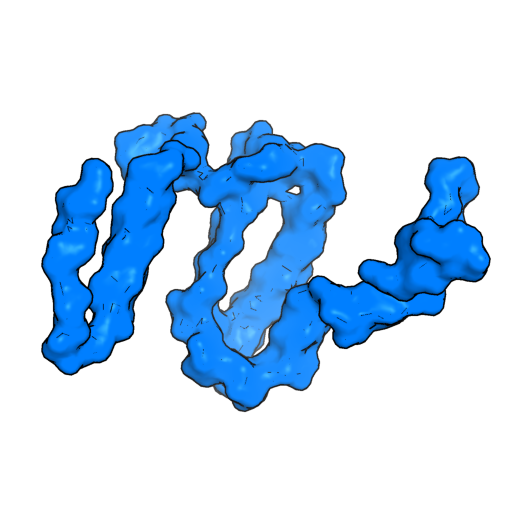56 113 ARG A C 1
ATOM 928 O O . ARG A 1 113 ? 0.028 9.815 -17.702 1.00 93.56 113 ARG A O 1
ATOM 935 N N . GLU A 1 114 ? 0.394 11.428 -16.179 1.00 94.75 114 GLU A N 1
ATOM 936 C CA . GLU A 1 114 ? 1.682 10.910 -15.704 1.00 94.75 114 GLU A CA 1
ATOM 937 C C . GLU A 1 114 ? 1.532 9.525 -15.082 1.00 94.75 114 GLU A C 1
ATOM 939 O O . GLU A 1 114 ? 2.318 8.636 -15.375 1.00 94.75 114 GLU A O 1
ATOM 944 N N . PHE A 1 115 ? 0.481 9.296 -14.288 1.00 93.44 115 PHE A N 1
ATOM 945 C CA . PHE A 1 115 ? 0.202 7.975 -13.727 1.00 93.44 115 PHE A CA 1
ATOM 946 C C . PHE A 1 115 ? 0.020 6.921 -14.826 1.00 93.44 115 PHE A C 1
ATOM 948 O O . PHE A 1 115 ? 0.596 5.834 -14.761 1.00 93.44 115 PHE A O 1
ATOM 955 N N . VAL A 1 116 ? -0.753 7.240 -15.869 1.00 93.38 116 VAL A N 1
ATOM 956 C CA . VAL A 1 116 ? -0.926 6.349 -17.023 1.00 93.38 116 VAL A CA 1
ATOM 957 C C . VAL A 1 116 ? 0.399 6.138 -17.757 1.00 93.38 116 VAL A C 1
ATOM 959 O O . VAL A 1 116 ? 0.675 5.016 -18.178 1.00 93.38 116 VAL A O 1
ATOM 962 N N . GLU A 1 117 ? 1.237 7.165 -17.893 1.00 93.06 117 GLU A N 1
ATOM 963 C CA . GLU A 1 117 ? 2.557 7.077 -18.531 1.00 93.06 117 GLU A CA 1
ATOM 964 C C . GLU A 1 117 ? 3.557 6.229 -17.718 1.00 93.06 117 GLU A C 1
ATOM 966 O O . GLU A 1 117 ? 4.273 5.405 -18.299 1.00 93.06 117 GLU A O 1
ATOM 971 N N . GLU A 1 118 ? 3.551 6.340 -16.390 1.00 91.69 118 GLU A N 1
ATOM 972 C CA . GLU A 1 118 ? 4.323 5.509 -15.458 1.00 91.69 118 GLU A CA 1
ATOM 973 C C . GLU A 1 118 ? 3.895 4.037 -15.541 1.00 91.69 118 GLU A C 1
ATOM 975 O O . GLU A 1 118 ? 4.719 3.148 -15.783 1.00 91.69 118 GLU A O 1
ATOM 980 N N . VAL A 1 119 ? 2.587 3.761 -15.449 1.00 92.19 119 VAL A N 1
ATOM 981 C CA . VAL A 1 119 ? 2.042 2.400 -15.586 1.00 92.19 119 VAL A CA 1
ATOM 982 C C . VAL A 1 119 ? 2.341 1.832 -16.974 1.00 92.19 119 VAL A C 1
ATOM 984 O O . VAL A 1 119 ? 2.771 0.684 -17.098 1.00 92.19 119 VAL A O 1
ATOM 987 N N . ALA A 1 120 ? 2.171 2.628 -18.031 1.00 93.44 120 ALA A N 1
ATOM 988 C CA . ALA A 1 120 ? 2.508 2.244 -19.397 1.00 93.44 120 ALA A CA 1
ATOM 989 C C . ALA A 1 120 ? 3.992 1.881 -19.538 1.00 93.44 120 ALA A C 1
ATOM 991 O O . ALA A 1 120 ? 4.328 0.878 -20.173 1.00 93.44 120 ALA A O 1
ATOM 992 N N . THR A 1 121 ? 4.883 2.671 -18.939 1.00 92.56 121 THR A N 1
ATOM 993 C CA . THR A 1 121 ? 6.330 2.426 -18.948 1.00 92.56 121 THR A CA 1
ATOM 994 C C . THR A 1 121 ? 6.673 1.142 -18.199 1.00 92.56 121 THR A C 1
ATOM 996 O O . THR A 1 121 ? 7.404 0.303 -18.733 1.00 92.56 121 THR A O 1
ATOM 999 N N . TYR A 1 122 ? 6.083 0.935 -17.021 1.00 92.19 122 TYR A N 1
ATOM 1000 C CA . TYR A 1 122 ? 6.237 -0.290 -16.241 1.00 92.19 122 TYR A CA 1
ATOM 1001 C C . TYR A 1 122 ? 5.779 -1.536 -17.017 1.00 92.19 122 TYR A C 1
ATOM 1003 O O . TYR A 1 122 ? 6.523 -2.516 -17.122 1.00 92.19 122 TYR A O 1
ATOM 1011 N N . LEU A 1 123 ? 4.583 -1.493 -17.617 1.00 92.94 123 LEU A N 1
ATOM 1012 C CA . LEU A 1 123 ? 4.042 -2.596 -18.417 1.00 92.94 123 LEU A CA 1
ATOM 1013 C C . LEU A 1 123 ? 4.911 -2.881 -19.644 1.00 92.94 123 LEU A C 1
ATOM 1015 O O . LEU A 1 123 ? 5.202 -4.040 -19.932 1.00 92.94 123 LEU A O 1
ATOM 1019 N N . ALA A 1 124 ? 5.372 -1.840 -20.340 1.00 92.94 124 ALA A N 1
ATOM 1020 C CA . ALA A 1 124 ? 6.243 -1.981 -21.500 1.00 92.94 124 ALA A CA 1
ATOM 1021 C C . ALA A 1 124 ? 7.587 -2.634 -21.152 1.00 92.94 124 ALA A C 1
ATOM 1023 O O . ALA A 1 124 ? 8.059 -3.487 -21.900 1.00 92.94 124 ALA A O 1
ATOM 1024 N N . GLY A 1 125 ? 8.182 -2.271 -20.012 1.00 92.31 125 GLY A N 1
ATOM 1025 C CA . GLY A 1 125 ? 9.439 -2.854 -19.536 1.00 92.31 125 GLY A CA 1
ATOM 1026 C C . GLY A 1 125 ? 9.334 -4.329 -19.136 1.00 92.31 125 GLY A C 1
ATOM 1027 O O . GLY A 1 125 ? 10.351 -5.013 -19.054 1.00 92.31 125 GLY A O 1
ATOM 1028 N N . ARG A 1 126 ? 8.114 -4.832 -18.908 1.00 91.00 126 ARG A N 1
ATOM 1029 C CA . ARG A 1 126 ? 7.838 -6.220 -18.501 1.00 91.00 126 ARG A CA 1
ATOM 1030 C C . ARG A 1 126 ? 7.038 -7.017 -19.533 1.00 91.00 126 ARG A C 1
ATOM 1032 O O . ARG A 1 126 ? 6.670 -8.161 -19.263 1.00 91.00 126 ARG A O 1
ATOM 1039 N N . ALA A 1 127 ? 6.755 -6.434 -20.694 1.00 92.56 127 ALA A N 1
ATOM 1040 C CA . ALA A 1 127 ? 5.986 -7.093 -21.735 1.00 92.56 127 ALA A CA 1
ATOM 1041 C C . ALA A 1 127 ? 6.754 -8.321 -22.274 1.00 92.56 127 ALA A C 1
ATOM 1043 O O . ALA A 1 127 ? 7.961 -8.229 -22.516 1.00 92.56 127 ALA A O 1
ATOM 1044 N N . PRO A 1 128 ? 6.088 -9.473 -22.489 1.00 93.38 128 PRO A N 1
ATOM 1045 C CA . PRO A 1 128 ? 6.709 -10.622 -23.138 1.00 93.38 128 PRO A CA 1
ATOM 1046 C C . PRO A 1 128 ? 7.244 -10.278 -24.533 1.00 93.38 128 PRO A C 1
ATOM 1048 O O . PRO A 1 128 ? 6.718 -9.400 -25.222 1.00 93.38 128 PRO A O 1
ATOM 1051 N N . ALA A 1 129 ? 8.255 -11.018 -24.992 1.00 93.81 129 ALA A N 1
ATOM 1052 C CA . ALA A 1 129 ? 8.764 -10.865 -26.351 1.00 93.81 129 ALA A CA 1
ATOM 1053 C C . ALA A 1 129 ? 7.633 -11.051 -27.383 1.00 93.81 129 ALA A C 1
ATOM 1055 O O . ALA A 1 129 ? 6.909 -12.044 -27.352 1.00 93.81 129 ALA A O 1
ATOM 1056 N N . GLY A 1 130 ? 7.486 -10.085 -28.295 1.00 92.81 130 GLY A N 1
ATOM 1057 C CA . GLY A 1 130 ? 6.444 -10.097 -29.328 1.00 92.81 130 GLY A CA 1
ATOM 1058 C C . GLY A 1 130 ? 5.059 -9.619 -28.874 1.00 92.81 130 GLY A C 1
ATOM 1059 O O . GLY A 1 130 ? 4.134 -9.645 -29.683 1.00 92.81 130 GLY A O 1
ATOM 1060 N N . ALA A 1 131 ? 4.894 -9.167 -27.625 1.00 93.81 131 ALA A N 1
ATOM 1061 C CA . ALA A 1 131 ? 3.642 -8.558 -27.182 1.00 93.81 131 ALA A CA 1
ATOM 1062 C C . ALA A 1 131 ? 3.320 -7.282 -27.995 1.00 93.81 131 ALA A C 1
ATOM 1064 O O . ALA A 1 131 ? 4.230 -6.507 -28.306 1.00 93.81 131 ALA A O 1
ATOM 1065 N N . PRO A 1 132 ? 2.043 -7.033 -28.346 1.00 92.31 132 PRO A N 1
ATOM 1066 C CA . PRO A 1 132 ? 1.651 -5.829 -29.070 1.00 92.31 132 PRO A CA 1
ATOM 1067 C C . PRO A 1 132 ? 1.860 -4.576 -28.207 1.00 92.31 132 PRO A C 1
ATOM 1069 O O . PRO A 1 132 ? 1.422 -4.515 -27.058 1.00 92.31 132 PRO A O 1
ATOM 1072 N N . MET A 1 133 ? 2.505 -3.559 -28.787 1.00 91.88 133 MET A N 1
ATOM 1073 C CA . MET A 1 133 ? 2.891 -2.309 -28.105 1.00 91.88 133 MET A CA 1
ATOM 1074 C C . MET A 1 133 ? 2.220 -1.058 -28.688 1.00 91.88 133 MET A C 1
ATOM 1076 O O . MET A 1 133 ? 2.578 0.065 -28.346 1.00 91.88 133 MET A O 1
ATOM 1080 N N . GLU A 1 134 ? 1.245 -1.233 -29.579 1.00 90.75 134 GLU A N 1
ATOM 1081 C CA . GLU A 1 134 ? 0.594 -0.147 -30.325 1.00 90.75 134 GLU A CA 1
ATOM 1082 C C . GLU A 1 134 ? -0.204 0.836 -29.459 1.00 90.75 134 GLU A C 1
ATOM 1084 O O . GLU A 1 134 ? -0.451 1.959 -29.891 1.00 90.75 134 GLU A O 1
ATOM 1089 N N . TRP A 1 135 ? -0.566 0.432 -28.241 1.00 87.56 135 TRP A N 1
ATOM 1090 C CA . TRP A 1 135 ? -1.232 1.256 -27.232 1.00 87.56 135 TRP A CA 1
ATOM 1091 C C . TRP A 1 135 ? -0.303 2.306 -26.604 1.00 87.56 135 TRP A C 1
ATOM 1093 O O . TRP A 1 135 ? -0.771 3.316 -26.082 1.00 87.56 135 TRP A O 1
ATOM 1103 N N . ARG A 1 136 ? 1.020 2.103 -26.651 1.00 84.06 136 ARG A N 1
ATOM 1104 C CA . ARG A 1 136 ? 1.974 2.994 -25.987 1.00 84.06 136 ARG A CA 1
ATOM 1105 C C . ARG A 1 136 ? 1.957 4.379 -26.640 1.00 84.06 136 ARG A C 1
ATOM 1107 O O . ARG A 1 136 ? 2.214 4.511 -27.833 1.00 84.06 136 ARG A O 1
ATOM 1114 N N . GLY A 1 137 ? 1.686 5.410 -25.839 1.00 74.25 137 GLY A N 1
ATOM 1115 C CA . GLY A 1 137 ? 1.654 6.806 -26.289 1.00 74.25 137 GLY A CA 1
ATOM 1116 C C . GLY A 1 137 ? 0.363 7.215 -27.006 1.00 74.25 137 GLY A C 1
ATOM 1117 O O . GLY A 1 137 ? 0.310 8.305 -27.569 1.00 74.25 137 GLY A O 1
ATOM 1118 N N . ARG A 1 138 ? -0.675 6.367 -26.999 1.00 74.88 138 ARG A N 1
ATOM 1119 C CA . ARG A 1 138 ? -2.013 6.704 -27.503 1.00 74.88 138 ARG A CA 1
ATOM 1120 C C . ARG A 1 138 ? -2.927 7.085 -26.333 1.00 74.88 138 ARG A C 1
ATOM 1122 O O . ARG A 1 138 ? -3.769 6.282 -25.944 1.00 74.88 138 ARG A O 1
ATOM 1129 N N . TRP A 1 139 ? -2.733 8.281 -25.770 1.00 67.69 139 TRP A N 1
ATOM 1130 C CA . TRP A 1 139 ? -3.516 8.795 -24.635 1.00 67.69 139 TRP A CA 1
ATOM 1131 C C . TRP A 1 139 ? -3.813 10.294 -24.753 1.00 67.69 139 TRP A C 1
ATOM 1133 O O . TRP A 1 139 ? -2.856 11.098 -24.897 1.00 67.69 139 TRP A O 1
#

Radius of gyration: 18.86 Å; Cα contacts (8 Å, |Δi|>4): 160; chains: 1; bounding box: 43×38×55 Å

Foldseek 3Di:
DDADPVRHPDDQADPVPRHGDVVSVVVCLVPPLPLSVCQVCVLPCVVVQALPAEEEDEPAEPVPCVVSVVSSVVCQCVDPNPRNNYHYYYHYVDYPPQDHADPVDGPDGHDPVSVVLVVLVVCVVVPPPPDDNVCHPVD

Sequence (139 aa):
GPVGDDGYPRPIWNHETGVIDRETAEYWREHFDLHHHLREHWSRIGPDLTGKIHIATGDMDSYYLELAVYRLEEFLDAAADPPASARVEYGRRQPHCWLGESPDRPGEEINYREFVEEVATYLAGRAPAGAPMEWRGRW

pLDDT: mean 95.03, std 4.18, range [67.69, 98.5]

Mean predicted aligned error: 3.99 Å